Protein AF-A0AAV3Z4K0-F1 (afdb_monomer)

Organism: NCBI:txid259542

Nearest PDB structures (foldseek):
  8uyo-assembly1_1  TM=6.654E-01  e=7.042E-03  Homo sapiens
  8rb3-assembly1_A  TM=6.773E-01  e=1.637E-02  Mus musculus

pLDDT: mean 77.89, std 17.6, range [38.28, 94.94]

Structure (mmCIF, N/CA/C/O backbone):
data_AF-A0AAV3Z4K0-F1
#
_entry.id   AF-A0AAV3Z4K0-F1
#
loop_
_atom_site.group_PDB
_atom_site.id
_atom_site.type_symbol
_atom_site.label_atom_id
_atom_site.label_alt_id
_atom_site.label_comp_id
_atom_site.label_asym_id
_atom_site.label_entity_id
_atom_site.label_seq_id
_atom_site.pdbx_PDB_ins_code
_atom_site.Cartn_x
_atom_site.Cartn_y
_atom_site.Cartn_z
_atom_site.occupancy
_atom_site.B_iso_or_equiv
_atom_site.auth_seq_id
_atom_site.auth_comp_id
_atom_site.auth_asym_id
_atom_site.auth_atom_id
_atom_site.pdbx_PDB_model_num
ATOM 1 N N . MET A 1 1 ? 6.509 -0.476 4.188 1.00 60.41 1 MET A N 1
ATOM 2 C CA . MET A 1 1 ? 7.989 -0.513 4.301 1.00 60.41 1 MET A CA 1
ATOM 3 C C . MET A 1 1 ? 8.621 -1.824 3.818 1.00 60.41 1 MET A C 1
ATOM 5 O O . MET A 1 1 ? 9.648 -1.738 3.162 1.00 60.41 1 MET A O 1
ATOM 9 N N . LYS A 1 2 ? 8.036 -3.009 4.073 1.00 81.56 2 LYS A N 1
ATOM 10 C CA . LYS A 1 2 ? 8.636 -4.318 3.718 1.00 81.56 2 LYS A CA 1
ATOM 11 C C . LYS A 1 2 ? 9.001 -4.472 2.226 1.00 81.56 2 LYS A C 1
ATOM 13 O O . LYS A 1 2 ? 10.138 -4.800 1.924 1.00 81.56 2 LYS A O 1
ATOM 18 N N . PHE A 1 3 ? 8.092 -4.125 1.310 1.00 84.44 3 PHE A N 1
ATOM 19 C CA . PHE A 1 3 ? 8.331 -4.234 -0.140 1.00 84.44 3 PHE A CA 1
ATOM 20 C C . PHE A 1 3 ? 9.454 -3.315 -0.660 1.00 84.44 3 PHE A C 1
ATOM 22 O O . PHE A 1 3 ? 10.317 -3.752 -1.407 1.00 84.44 3 PHE A O 1
ATOM 29 N N . LYS A 1 4 ? 9.503 -2.049 -0.211 1.00 81.50 4 LYS A N 1
ATOM 30 C CA . LYS A 1 4 ? 10.563 -1.097 -0.611 1.00 81.50 4 LYS A CA 1
ATOM 31 C C . LYS A 1 4 ? 11.957 -1.577 -0.193 1.00 81.50 4 LYS A C 1
ATOM 33 O O . LYS A 1 4 ? 12.920 -1.346 -0.912 1.00 81.50 4 LYS A O 1
ATOM 38 N N . ARG A 1 5 ? 12.054 -2.235 0.967 1.00 85.19 5 ARG A N 1
ATOM 39 C CA . ARG A 1 5 ? 13.299 -2.846 1.441 1.00 85.19 5 ARG A CA 1
ATOM 40 C C . ARG A 1 5 ? 13.687 -4.050 0.580 1.00 85.19 5 ARG A C 1
ATOM 42 O O . ARG A 1 5 ? 14.814 -4.091 0.113 1.00 85.19 5 ARG A O 1
ATOM 49 N N . PHE A 1 6 ? 12.734 -4.938 0.299 1.00 85.00 6 PHE A N 1
ATOM 50 C CA . PHE A 1 6 ? 12.939 -6.107 -0.560 1.00 85.00 6 PHE A CA 1
ATOM 51 C C . PHE A 1 6 ? 13.476 -5.732 -1.951 1.00 85.00 6 PHE A C 1
ATOM 53 O O . PHE A 1 6 ? 14.511 -6.240 -2.362 1.00 85.00 6 PHE A O 1
ATOM 60 N N . VAL A 1 7 ? 12.848 -4.765 -2.629 1.00 85.62 7 VAL A N 1
ATOM 61 C CA . VAL A 1 7 ? 13.308 -4.286 -3.948 1.00 85.62 7 VAL A CA 1
ATOM 62 C C . VAL A 1 7 ? 14.733 -3.724 -3.891 1.00 85.62 7 VAL A C 1
ATOM 64 O O . VAL A 1 7 ? 15.519 -3.943 -4.808 1.00 85.62 7 VAL A O 1
ATOM 67 N N . LYS A 1 8 ? 15.083 -3.013 -2.810 1.00 84.75 8 LYS A N 1
ATOM 68 C CA . LYS A 1 8 ? 16.418 -2.424 -2.635 1.00 84.75 8 LYS A CA 1
ATOM 69 C C . LYS A 1 8 ? 17.495 -3.486 -2.400 1.00 84.75 8 LYS A C 1
ATOM 71 O O . LYS A 1 8 ?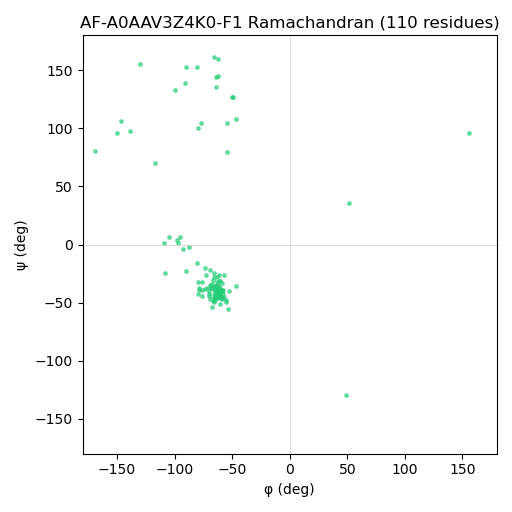 18.582 -3.359 -2.946 1.00 84.75 8 LYS A O 1
ATOM 76 N N . GLU A 1 9 ? 17.207 -4.491 -1.579 1.00 88.62 9 GLU A N 1
ATOM 77 C CA . GLU A 1 9 ? 18.154 -5.563 -1.238 1.00 88.62 9 GLU A CA 1
ATOM 78 C C . GLU A 1 9 ? 18.427 -6.491 -2.424 1.00 88.62 9 GLU A C 1
ATOM 80 O O . GLU A 1 9 ? 19.552 -6.941 -2.594 1.00 88.62 9 GLU A O 1
ATOM 85 N N . GLN A 1 10 ? 17.420 -6.731 -3.264 1.00 86.81 10 GLN A N 1
ATOM 86 C CA . GLN A 1 10 ? 17.544 -7.595 -4.440 1.00 86.81 10 GLN A CA 1
ATOM 87 C C . GLN A 1 10 ? 18.029 -6.859 -5.701 1.00 86.81 10 GLN A C 1
ATOM 89 O O . GLN A 1 10 ? 18.204 -7.482 -6.741 1.00 86.81 10 GLN A O 1
ATOM 94 N N . MET A 1 11 ? 18.234 -5.537 -5.622 1.00 84.19 11 MET A N 1
ATOM 95 C CA . MET A 1 11 ? 18.686 -4.684 -6.733 1.00 84.19 11 MET A CA 1
ATOM 96 C C . MET A 1 11 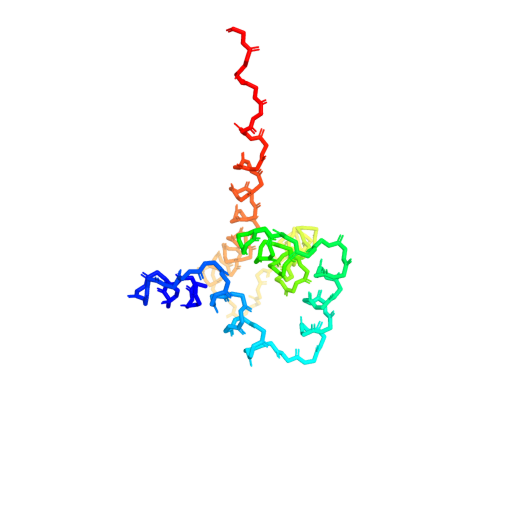? 17.862 -4.843 -8.025 1.00 84.19 11 MET A C 1
ATOM 98 O O . MET A 1 11 ? 18.400 -4.751 -9.126 1.00 84.19 11 MET A O 1
ATOM 102 N N . PHE A 1 12 ? 16.551 -5.058 -7.897 1.00 87.12 12 PHE A N 1
ATOM 103 C CA . PHE A 1 12 ? 15.686 -5.252 -9.058 1.00 87.12 12 PHE A CA 1
ATOM 104 C C . PHE A 1 12 ? 15.618 -4.013 -9.946 1.00 87.12 12 PHE A C 1
ATOM 106 O O . PHE A 1 12 ? 15.556 -2.873 -9.469 1.00 87.12 12 PHE A O 1
ATOM 113 N N . SER A 1 13 ? 15.529 -4.256 -11.251 1.00 88.31 13 SER A N 1
ATOM 114 C CA . SER A 1 13 ? 15.131 -3.233 -12.204 1.00 88.31 13 SER A CA 1
ATOM 115 C C . SER A 1 13 ? 13.705 -2.755 -11.920 1.00 88.31 13 SER A C 1
ATOM 117 O O . SER A 1 13 ? 12.880 -3.429 -11.294 1.00 88.31 13 SER A O 1
ATOM 119 N N . GLU A 1 14 ? 13.378 -1.568 -12.422 1.00 86.06 14 GLU A N 1
ATOM 120 C CA . GLU A 1 14 ? 12.046 -0.995 -12.242 1.00 86.06 14 GLU A CA 1
ATOM 121 C C . GLU A 1 14 ? 10.937 -1.865 -12.852 1.00 86.06 14 GLU A C 1
ATOM 123 O O . GLU A 1 14 ? 9.821 -1.899 -12.332 1.00 86.06 14 GLU A O 1
ATOM 128 N N . ARG A 1 15 ? 11.251 -2.588 -13.931 1.00 87.81 15 ARG A N 1
ATOM 129 C CA . ARG A 1 15 ? 10.338 -3.536 -14.567 1.00 87.81 15 ARG A CA 1
ATOM 130 C C . ARG A 1 15 ? 10.075 -4.737 -13.662 1.00 87.81 15 ARG A C 1
ATOM 132 O O . ARG A 1 15 ? 8.923 -4.983 -13.326 1.00 87.81 15 ARG A O 1
ATOM 139 N N . GLU A 1 16 ? 11.127 -5.410 -13.202 1.00 90.56 16 GLU A N 1
ATOM 140 C CA . GLU A 1 16 ? 11.007 -6.581 -12.320 1.00 90.56 16 GLU A CA 1
ATOM 141 C C . GLU A 1 16 ? 10.250 -6.235 -11.038 1.00 90.56 16 GLU A C 1
ATOM 143 O O . GLU A 1 16 ? 9.347 -6.951 -10.616 1.00 90.56 16 GLU A O 1
ATOM 148 N N . ALA A 1 17 ? 10.546 -5.081 -10.441 1.00 90.38 17 ALA A N 1
ATOM 149 C CA . ALA A 1 17 ? 9.846 -4.633 -9.249 1.00 90.38 17 ALA A CA 1
ATOM 150 C C . ALA A 1 17 ? 8.344 -4.381 -9.491 1.00 90.38 17 ALA A C 1
ATOM 152 O O . ALA A 1 17 ? 7.545 -4.597 -8.581 1.00 90.38 17 ALA A O 1
ATOM 153 N N . LYS A 1 18 ? 7.927 -3.946 -10.690 1.00 90.44 18 LYS A N 1
ATOM 154 C CA . LYS A 1 18 ? 6.501 -3.817 -11.044 1.00 90.44 18 LYS A CA 1
ATOM 155 C C . LYS A 1 18 ? 5.833 -5.175 -11.241 1.00 90.44 18 LYS A C 1
ATOM 157 O O . LYS A 1 18 ? 4.681 -5.311 -10.828 1.00 90.44 18 LYS A O 1
ATOM 162 N N . ASP A 1 19 ? 6.540 -6.139 -11.822 1.00 90.75 19 ASP A N 1
ATOM 163 C CA . ASP A 1 19 ? 6.041 -7.501 -12.028 1.00 90.75 19 ASP A CA 1
ATOM 164 C C . ASP A 1 19 ? 5.825 -8.197 -10.674 1.00 90.75 19 ASP A C 1
ATOM 166 O O . ASP A 1 19 ? 4.722 -8.651 -10.374 1.00 90.75 19 ASP A O 1
ATOM 170 N N . TYR A 1 20 ? 6.818 -8.145 -9.779 1.00 90.75 20 TYR A N 1
ATOM 171 C CA . TYR A 1 20 ? 6.675 -8.659 -8.412 1.00 90.75 20 TYR A CA 1
ATOM 172 C C . TYR A 1 20 ? 5.610 -7.920 -7.605 1.00 90.75 20 TYR A C 1
ATOM 174 O O . TYR A 1 20 ? 4.931 -8.526 -6.775 1.00 90.75 20 TYR A O 1
ATOM 182 N N . LEU A 1 21 ? 5.452 -6.610 -7.825 1.00 89.56 21 LEU A N 1
ATOM 183 C CA . LEU A 1 21 ? 4.373 -5.862 -7.194 1.00 89.56 21 LEU A CA 1
ATOM 184 C C . LEU A 1 21 ? 3.012 -6.402 -7.637 1.00 89.56 21 LEU A C 1
ATOM 186 O O . LEU A 1 21 ? 2.141 -6.539 -6.791 1.00 89.56 21 LEU A O 1
ATOM 190 N N . CYS A 1 22 ? 2.817 -6.732 -8.916 1.00 89.06 22 CYS A N 1
ATOM 191 C CA . CYS A 1 22 ? 1.532 -7.243 -9.394 1.00 89.06 22 CYS A CA 1
ATOM 192 C C . CYS A 1 22 ? 1.182 -8.599 -8.756 1.00 89.06 22 CYS A C 1
ATOM 194 O O . CYS A 1 22 ? 0.031 -8.806 -8.384 1.00 89.06 22 CYS A O 1
ATOM 196 N N . TRP A 1 23 ? 2.175 -9.466 -8.527 1.00 89.88 23 TRP A N 1
ATOM 197 C CA . TRP A 1 23 ? 1.973 -10.790 -7.921 1.00 89.88 23 TRP A CA 1
ATOM 198 C C . TRP A 1 23 ? 1.492 -10.757 -6.473 1.00 89.88 23 TRP A C 1
ATOM 200 O O . TRP A 1 23 ? 0.833 -11.691 -6.025 1.00 89.88 23 TRP A O 1
ATOM 210 N N . VAL A 1 24 ? 1.830 -9.708 -5.723 1.00 90.12 24 VAL A N 1
ATOM 211 C CA . VAL A 1 24 ? 1.453 -9.601 -4.304 1.00 90.12 24 VAL A CA 1
ATOM 212 C C . VAL A 1 24 ? 0.135 -8.856 -4.086 1.00 90.12 24 VAL A C 1
ATOM 214 O O . VAL A 1 24 ? -0.312 -8.727 -2.946 1.00 90.12 24 VAL A O 1
ATOM 217 N N . LEU A 1 25 ? -0.474 -8.322 -5.148 1.00 91.56 25 LEU A N 1
ATOM 218 C CA . LEU A 1 25 ? -1.739 -7.601 -5.069 1.00 91.56 25 LEU A CA 1
ATOM 219 C C . LEU A 1 25 ? -2.908 -8.555 -5.280 1.00 91.56 25 LEU A C 1
ATOM 221 O O . LEU A 1 25 ? -2.888 -9.401 -6.166 1.00 91.56 25 LEU A O 1
ATOM 225 N N . VAL A 1 26 ? -3.953 -8.365 -4.482 1.00 90.69 26 VAL A N 1
ATOM 226 C CA . VAL A 1 26 ? -5.177 -9.167 -4.533 1.00 90.69 26 VAL A CA 1
ATOM 227 C C . VAL A 1 26 ? -6.406 -8.266 -4.589 1.00 90.69 26 VAL A C 1
ATOM 229 O O . VAL A 1 26 ? -6.366 -7.104 -4.159 1.00 90.69 26 VAL A O 1
ATOM 232 N N . ASP A 1 27 ? -7.494 -8.808 -5.134 1.00 93.44 27 ASP A N 1
ATOM 233 C CA . ASP A 1 27 ? -8.811 -8.175 -5.222 1.00 93.44 27 ASP A CA 1
ATOM 234 C C . ASP A 1 27 ? -8.747 -6.735 -5.770 1.00 93.44 27 ASP A C 1
ATOM 236 O O . ASP A 1 27 ? -8.083 -6.438 -6.765 1.00 93.44 27 ASP A O 1
ATOM 240 N N . ARG A 1 28 ? -9.381 -5.794 -5.059 1.00 91.31 28 ARG A N 1
ATOM 241 C CA . ARG A 1 28 ? -9.477 -4.378 -5.432 1.00 91.31 28 ARG A CA 1
ATOM 242 C C . ARG A 1 28 ? -8.118 -3.709 -5.632 1.00 91.31 28 ARG A C 1
ATOM 244 O O . ARG A 1 28 ? -8.041 -2.705 -6.340 1.00 91.31 28 ARG A O 1
ATOM 251 N N . ALA A 1 29 ? -7.065 -4.201 -4.976 1.00 91.38 29 ALA A N 1
ATOM 252 C CA . ALA A 1 29 ? -5.727 -3.648 -5.135 1.00 91.38 29 ALA A CA 1
ATOM 253 C C . ALA A 1 29 ? -5.117 -4.036 -6.487 1.00 91.38 29 ALA A C 1
ATOM 255 O O . ALA A 1 29 ? -4.501 -3.184 -7.128 1.00 91.38 29 ALA A O 1
ATOM 256 N N . ALA A 1 30 ? -5.348 -5.269 -6.946 1.00 93.69 30 ALA A N 1
ATOM 257 C CA . ALA A 1 30 ? -4.966 -5.701 -8.287 1.00 93.69 30 ALA A CA 1
ATOM 258 C C . ALA A 1 30 ? -5.754 -4.924 -9.356 1.00 93.69 30 ALA A C 1
ATOM 260 O O . ALA A 1 30 ? -5.145 -4.352 -10.261 1.00 93.69 30 ALA A O 1
ATOM 261 N N . ASP A 1 31 ? -7.073 -4.776 -9.182 1.00 94.56 31 ASP A N 1
ATOM 262 C CA . ASP A 1 31 ? -7.918 -4.006 -10.109 1.00 94.56 31 ASP A CA 1
ATOM 263 C C . ASP A 1 31 ? -7.435 -2.556 -10.261 1.00 94.56 31 ASP A C 1
ATOM 265 O O . ASP A 1 31 ? -7.325 -2.022 -11.369 1.00 94.56 31 ASP A O 1
ATOM 269 N N . TYR A 1 32 ? -7.114 -1.904 -9.139 1.00 9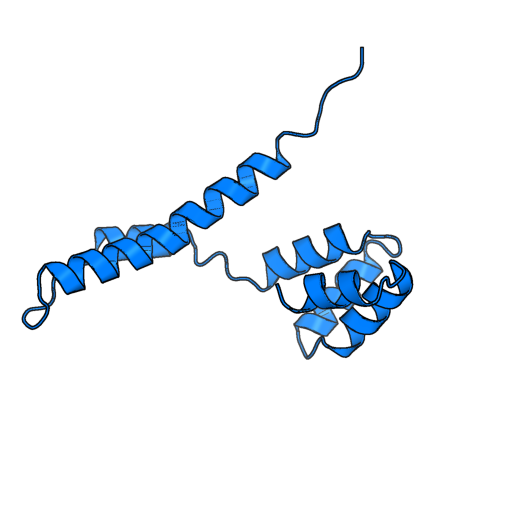4.44 32 TYR A N 1
ATOM 270 C CA . TYR A 1 32 ? -6.633 -0.524 -9.148 1.00 94.44 32 TYR A CA 1
ATOM 271 C C . TYR A 1 32 ? -5.238 -0.397 -9.769 1.00 94.44 32 TYR A C 1
ATOM 273 O O . TYR A 1 32 ? -4.973 0.564 -10.487 1.00 94.44 32 TYR A O 1
ATOM 281 N N . TYR A 1 33 ? -4.357 -1.372 -9.548 1.00 93.38 33 TYR A N 1
ATOM 282 C CA . TYR A 1 33 ? -3.059 -1.422 -10.217 1.00 93.38 33 TYR A CA 1
ATOM 283 C C . TYR A 1 33 ? -3.213 -1.521 -11.741 1.00 93.38 33 TYR A C 1
ATOM 285 O O . TYR A 1 33 ? -2.581 -0.757 -12.475 1.00 93.38 33 TYR A O 1
ATOM 293 N N . THR A 1 34 ? -4.110 -2.384 -12.229 1.00 93.94 34 THR A N 1
ATOM 294 C CA . THR A 1 34 ? -4.424 -2.482 -13.662 1.00 93.94 34 THR A CA 1
ATOM 295 C C . THR A 1 34 ? -5.006 -1.179 -14.206 1.00 93.94 34 THR A C 1
ATOM 297 O O . THR A 1 34 ? -4.638 -0.767 -15.305 1.00 93.94 34 THR A O 1
ATOM 300 N N . LEU A 1 35 ? -5.873 -0.498 -13.450 1.00 94.94 35 LEU A N 1
ATOM 301 C CA . LEU A 1 35 ? -6.401 0.812 -13.838 1.00 94.94 35 LEU A CA 1
ATOM 302 C C . LEU A 1 35 ? -5.279 1.842 -14.027 1.00 94.94 35 LEU A C 1
ATOM 304 O O . LEU A 1 35 ? -5.243 2.513 -15.054 1.00 94.94 35 LEU A O 1
ATOM 308 N N . ILE A 1 36 ? -4.333 1.925 -13.086 1.00 94.00 36 ILE A N 1
ATOM 309 C CA . ILE A 1 36 ? -3.199 2.852 -13.196 1.00 94.00 36 ILE A CA 1
ATOM 310 C C . ILE A 1 36 ? -2.362 2.549 -14.448 1.00 94.00 36 ILE A C 1
ATOM 312 O O . ILE A 1 36 ? -1.980 3.475 -15.158 1.00 94.00 36 ILE A O 1
ATOM 316 N N . LEU A 1 37 ? -2.100 1.272 -14.747 1.00 92.19 37 LEU A N 1
ATOM 317 C CA . LEU A 1 37 ? -1.352 0.887 -15.951 1.00 92.19 37 LEU A CA 1
ATOM 318 C C . LEU A 1 37 ? -2.101 1.184 -17.256 1.00 92.19 37 LEU A C 1
ATOM 320 O O . LEU A 1 37 ? -1.465 1.443 -18.276 1.00 92.19 37 LEU A O 1
ATOM 324 N N . ARG A 1 38 ? -3.439 1.134 -17.247 1.00 94.00 38 ARG A N 1
ATOM 325 C CA . ARG A 1 38 ? -4.258 1.526 -18.404 1.00 94.00 38 ARG A CA 1
ATOM 326 C C . ARG A 1 38 ? -4.182 3.030 -18.665 1.00 94.00 38 ARG A C 1
ATOM 328 O O . ARG A 1 38 ? -4.167 3.423 -19.826 1.00 94.00 38 ARG A O 1
ATOM 335 N N . GLU A 1 39 ? -4.125 3.844 -17.611 1.00 93.94 39 GLU A N 1
ATOM 336 C CA . GLU A 1 39 ? -3.945 5.298 -17.722 1.00 93.94 39 GLU A CA 1
ATOM 337 C C . GLU A 1 39 ? -2.534 5.671 -18.195 1.00 93.94 39 GLU A C 1
ATOM 339 O O . GLU A 1 39 ? -2.380 6.536 -19.054 1.00 93.94 39 GLU A O 1
ATOM 344 N N . ASP A 1 40 ? -1.506 5.025 -17.639 1.00 93.12 40 ASP A N 1
ATOM 345 C CA . ASP A 1 40 ? -0.106 5.269 -17.981 1.00 93.12 40 ASP A CA 1
ATOM 346 C C . ASP A 1 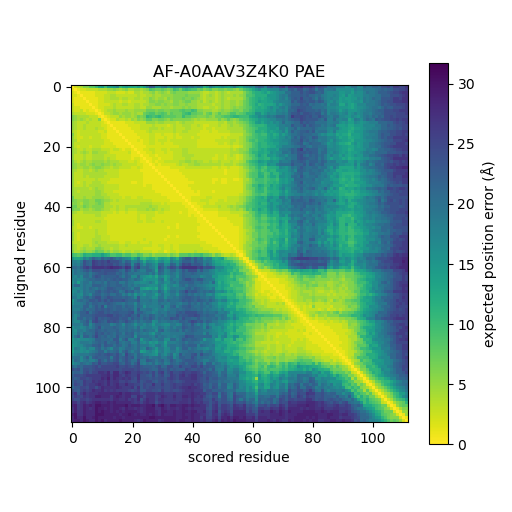40 ? 0.718 3.977 -17.883 1.00 93.12 40 ASP A C 1
ATOM 348 O O . ASP A 1 40 ? 1.080 3.507 -16.799 1.00 93.12 40 ASP A O 1
ATOM 352 N N . ARG A 1 41 ? 1.071 3.424 -19.049 1.00 89.06 41 ARG A N 1
ATOM 353 C CA . ARG A 1 41 ? 1.871 2.194 -19.162 1.00 89.06 41 ARG A CA 1
ATOM 354 C C . ARG A 1 41 ? 3.321 2.367 -18.711 1.00 89.06 41 ARG A C 1
ATOM 356 O O . ARG A 1 41 ? 3.968 1.380 -18.359 1.00 89.06 41 ARG A O 1
ATOM 363 N N . HIS A 1 42 ? 3.839 3.593 -18.706 1.00 91.25 42 HIS A N 1
ATOM 364 C CA . HIS A 1 42 ? 5.235 3.886 -18.381 1.00 91.25 42 HIS A CA 1
ATOM 365 C C . HIS A 1 42 ? 5.410 4.497 -16.989 1.00 91.25 42 HIS A C 1
ATOM 367 O O . HIS A 1 42 ? 6.536 4.818 -16.609 1.00 91.25 42 HIS A O 1
ATOM 373 N N . ILE A 1 43 ? 4.339 4.575 -16.193 1.00 92.44 43 ILE A N 1
ATOM 374 C CA . ILE A 1 43 ? 4.357 5.158 -14.851 1.00 92.44 43 ILE A CA 1
ATOM 375 C C . ILE A 1 43 ? 5.515 4.611 -14.002 1.00 92.44 43 ILE A C 1
ATOM 377 O O . ILE A 1 43 ? 5.638 3.393 -13.841 1.00 92.44 43 ILE A O 1
ATOM 381 N N . PRO A 1 44 ? 6.360 5.461 -13.399 1.00 93.00 44 PRO A N 1
ATOM 382 C CA . PRO A 1 44 ? 7.434 4.981 -12.545 1.00 93.00 44 PRO A CA 1
ATOM 383 C C . PRO A 1 44 ? 6.913 4.226 -11.314 1.00 93.00 44 PRO A C 1
ATOM 385 O O . PRO A 1 44 ? 5.908 4.616 -10.711 1.00 93.00 44 PRO A O 1
ATOM 388 N N . LEU A 1 45 ? 7.623 3.189 -10.861 1.00 89.38 45 LEU A N 1
ATOM 389 C CA . LEU A 1 45 ? 7.263 2.366 -9.698 1.00 89.38 45 LEU A CA 1
ATOM 390 C C . LEU A 1 45 ? 7.015 3.228 -8.455 1.00 89.38 45 LEU A C 1
ATOM 392 O O . LEU A 1 45 ? 6.071 2.997 -7.700 1.00 89.38 45 LEU A O 1
ATOM 396 N N . ARG A 1 46 ? 7.831 4.267 -8.250 1.00 89.75 46 ARG A N 1
ATOM 397 C CA . ARG A 1 46 ? 7.659 5.208 -7.134 1.00 89.75 46 ARG A CA 1
ATOM 398 C C . ARG A 1 46 ? 6.298 5.908 -7.183 1.00 89.75 46 ARG A C 1
ATOM 400 O O . ARG A 1 46 ? 5.672 6.096 -6.139 1.00 89.75 46 ARG A O 1
ATOM 407 N N . GLN A 1 47 ? 5.852 6.308 -8.370 1.00 91.62 47 GLN A N 1
ATOM 408 C CA . GLN A 1 47 ? 4.585 7.008 -8.558 1.00 91.62 47 GLN A CA 1
ATOM 409 C C . GLN A 1 47 ? 3.397 6.045 -8.471 1.00 91.62 47 GLN A C 1
ATOM 411 O O . GLN A 1 47 ? 2.412 6.377 -7.812 1.00 91.62 47 GLN A O 1
ATOM 416 N N . MET A 1 48 ? 3.536 4.835 -9.020 1.00 92.12 48 MET A N 1
ATOM 417 C CA . MET A 1 48 ? 2.595 3.725 -8.839 1.00 92.12 48 MET A CA 1
ATOM 418 C C . MET A 1 48 ? 2.355 3.450 -7.348 1.00 92.12 48 MET A C 1
ATOM 420 O O . MET A 1 48 ? 1.233 3.565 -6.858 1.00 92.12 48 MET A O 1
ATOM 424 N N . MET A 1 49 ? 3.425 3.200 -6.588 1.00 90.19 49 MET A N 1
ATOM 425 C CA . MET A 1 49 ? 3.356 2.944 -5.145 1.00 90.19 49 MET A CA 1
ATOM 426 C C . MET A 1 49 ? 2.701 4.096 -4.382 1.00 90.19 49 MET A C 1
ATOM 428 O O . MET A 1 49 ? 1.913 3.859 -3.473 1.00 90.19 49 MET A O 1
ATOM 432 N N . LYS A 1 50 ? 2.977 5.348 -4.765 1.00 88.94 50 LYS A N 1
ATOM 433 C CA . LYS A 1 50 ? 2.350 6.522 -4.146 1.00 88.94 50 LYS A CA 1
ATOM 434 C C . LYS A 1 50 ? 0.837 6.560 -4.382 1.00 88.94 50 LYS A C 1
ATOM 436 O O . LYS A 1 50 ? 0.102 6.876 -3.451 1.00 88.94 50 LYS A O 1
ATOM 441 N N . ARG A 1 51 ? 0.362 6.244 -5.592 1.00 90.69 51 ARG A N 1
ATOM 442 C CA . ARG A 1 51 ? -1.081 6.173 -5.892 1.00 90.69 51 ARG A CA 1
ATOM 443 C C . ARG A 1 51 ? -1.753 5.040 -5.113 1.00 90.69 51 ARG A C 1
ATOM 445 O O . ARG A 1 51 ? -2.800 5.255 -4.508 1.00 90.69 51 ARG A O 1
ATOM 452 N N . MET A 1 52 ? -1.111 3.873 -5.048 1.00 89.94 52 MET A N 1
ATOM 453 C CA . MET A 1 52 ? -1.573 2.732 -4.246 1.00 89.94 52 MET A CA 1
ATOM 454 C C . MET A 1 52 ? -1.663 3.092 -2.755 1.00 89.94 52 MET A C 1
ATOM 456 O O . MET A 1 52 ? -2.686 2.847 -2.116 1.00 89.94 52 MET A O 1
ATOM 460 N N . GLU A 1 53 ? -0.633 3.748 -2.209 1.00 87.06 53 GLU A N 1
ATOM 461 C CA . GLU A 1 53 ? -0.629 4.263 -0.835 1.00 87.06 53 GLU A CA 1
ATOM 462 C C . GLU A 1 53 ? -1.779 5.259 -0.621 1.00 87.06 53 GLU A C 1
ATOM 464 O O . GLU A 1 53 ? -2.520 5.126 0.342 1.00 87.06 53 GLU A O 1
ATOM 469 N N . GLN A 1 54 ? -2.001 6.210 -1.531 1.00 85.06 54 GLN A N 1
ATOM 470 C CA . GLN A 1 54 ? -3.092 7.187 -1.409 1.00 85.06 54 GLN A CA 1
ATOM 471 C C . GLN A 1 54 ? -4.492 6.561 -1.452 1.00 85.06 54 GLN A C 1
ATOM 473 O O . GLN A 1 54 ? -5.396 7.063 -0.784 1.00 85.06 54 GLN A O 1
ATOM 478 N N . ARG A 1 55 ? -4.680 5.503 -2.248 1.00 86.44 55 ARG A N 1
ATOM 479 C CA . ARG A 1 55 ? -5.977 4.841 -2.429 1.00 86.44 55 ARG A CA 1
ATOM 480 C C . ARG A 1 55 ? -6.319 3.893 -1.282 1.00 86.44 55 ARG A C 1
ATOM 482 O O . ARG A 1 55 ? -7.466 3.885 -0.846 1.00 86.44 55 ARG A O 1
ATOM 489 N N . PHE A 1 56 ? -5.350 3.102 -0.819 1.00 84.56 56 PHE A N 1
ATOM 490 C CA . PHE A 1 56 ? -5.584 2.010 0.138 1.00 84.56 56 PHE A CA 1
ATOM 491 C C . PHE A 1 56 ? -5.062 2.281 1.538 1.00 84.56 56 PHE A C 1
ATOM 493 O O . PHE A 1 56 ? -5.576 1.714 2.500 1.00 84.56 56 PHE A O 1
ATOM 500 N N . THR A 1 57 ? -4.068 3.156 1.686 1.00 76.00 57 THR A N 1
ATOM 501 C CA . THR A 1 57 ? -3.745 3.665 3.015 1.00 76.00 57 THR A CA 1
ATOM 502 C C . THR A 1 57 ? -4.777 4.729 3.288 1.00 76.00 57 THR A C 1
ATOM 504 O O . THR A 1 57 ? -4.704 5.844 2.768 1.00 76.00 57 THR A O 1
ATOM 507 N N . SER A 1 58 ? -5.785 4.352 4.065 1.00 57.19 58 SER A N 1
ATOM 508 C CA . SER A 1 58 ? -6.770 5.271 4.588 1.00 57.19 58 SER A CA 1
ATOM 509 C C . SER A 1 58 ? -6.019 6.480 5.146 1.00 57.19 58 SER A C 1
ATOM 511 O O . SER A 1 58 ? -5.389 6.427 6.203 1.00 57.19 58 SER A O 1
ATOM 513 N N . ARG A 1 59 ? -6.122 7.614 4.439 1.00 54.59 59 ARG A N 1
ATOM 514 C CA . ARG A 1 59 ? -6.255 8.919 5.083 1.00 54.59 59 ARG A CA 1
ATOM 515 C C . ARG A 1 59 ? -7.451 8.754 6.010 1.00 54.59 59 ARG A C 1
ATOM 517 O O . ARG A 1 59 ? -8.567 9.088 5.636 1.00 54.59 59 ARG A O 1
ATOM 524 N N . HIS A 1 60 ? -7.248 8.135 7.168 1.00 50.38 60 HIS A N 1
ATOM 525 C CA . HIS A 1 60 ? -8.198 8.159 8.259 1.00 50.38 60 HIS A CA 1
ATOM 526 C C . HIS A 1 60 ? -8.423 9.647 8.471 1.00 50.38 60 HIS A C 1
ATOM 528 O O . HIS A 1 60 ? -7.470 10.364 8.792 1.00 50.38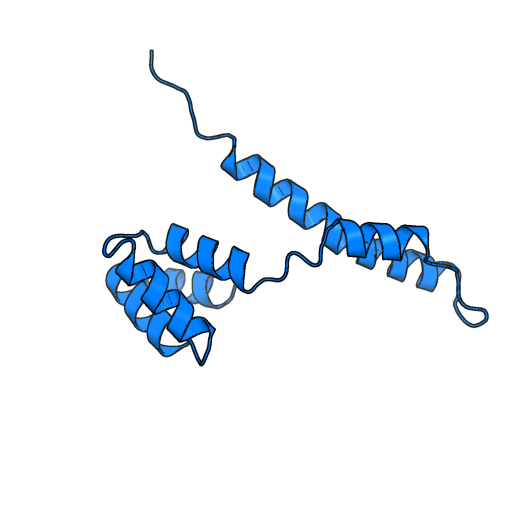 60 HIS A O 1
ATOM 534 N N . LEU A 1 61 ? -9.584 10.117 8.002 1.00 57.59 61 LEU A N 1
ATOM 535 C CA . LEU A 1 61 ? -9.784 11.499 7.603 1.00 57.59 61 LEU A CA 1
ATOM 536 C C . LEU A 1 61 ? -9.274 12.369 8.736 1.00 57.59 61 LEU A C 1
ATOM 538 O O . LEU A 1 61 ? -9.655 12.161 9.886 1.00 57.59 61 LEU A O 1
ATOM 542 N N . ARG A 1 62 ? -8.389 13.315 8.425 1.00 58.47 62 ARG A N 1
ATOM 543 C CA . ARG A 1 62 ? -7.886 14.277 9.413 1.00 58.47 62 ARG A CA 1
ATOM 544 C C . ARG A 1 62 ? -9.030 14.865 10.240 1.00 58.47 62 ARG A C 1
ATOM 546 O O . ARG A 1 62 ? -8.872 15.038 11.438 1.00 58.47 62 ARG A O 1
ATOM 553 N N . GLU A 1 63 ? -10.178 15.066 9.601 1.00 61.38 63 GLU A N 1
ATOM 554 C CA . GLU A 1 63 ? -11.448 15.444 10.216 1.00 61.38 63 GLU A CA 1
ATOM 555 C C . GLU A 1 63 ? -11.949 14.410 11.228 1.00 61.38 63 GLU A C 1
ATOM 557 O O . GLU A 1 63 ? -12.173 14.767 12.372 1.00 61.38 63 GLU A O 1
ATOM 562 N N . THR A 1 64 ? -12.034 13.119 10.892 1.00 69.94 64 THR A N 1
ATOM 563 C CA . THR A 1 64 ? -12.422 12.075 11.862 1.00 69.94 64 THR A CA 1
ATOM 564 C C . THR A 1 64 ? -11.453 11.952 13.040 1.00 69.94 64 THR A C 1
ATOM 566 O O . THR A 1 64 ? -11.900 11.745 14.164 1.00 69.94 64 THR A O 1
ATOM 569 N N . ALA A 1 65 ? -10.143 12.110 12.825 1.00 68.75 65 ALA A N 1
ATOM 570 C CA . ALA A 1 65 ? -9.159 12.095 13.910 1.00 68.75 65 ALA A CA 1
ATOM 571 C C . ALA A 1 65 ? -9.268 13.347 14.802 1.00 68.75 65 ALA A C 1
ATOM 573 O O . ALA A 1 65 ? -9.192 13.231 16.022 1.00 68.75 65 ALA A O 1
ATOM 574 N N . LEU A 1 66 ? -9.504 14.521 14.205 1.00 72.88 66 LEU A N 1
ATOM 575 C CA . LEU A 1 66 ? -9.736 15.776 14.924 1.00 72.88 66 LEU A CA 1
ATOM 576 C C . LEU A 1 66 ? -11.045 15.734 15.721 1.00 72.88 66 LEU A C 1
ATOM 578 O O . LEU A 1 66 ? -11.044 16.081 16.894 1.00 72.88 66 LEU A O 1
ATOM 582 N N . ILE A 1 67 ? -12.128 15.239 15.119 1.00 76.19 67 ILE A N 1
ATOM 583 C CA . ILE A 1 67 ? -13.425 15.047 15.777 1.00 76.19 67 ILE A CA 1
ATOM 584 C C . ILE A 1 67 ? -13.280 14.056 16.936 1.00 76.19 67 ILE A C 1
ATOM 586 O O . ILE A 1 67 ? -13.765 14.326 18.031 1.00 76.19 67 ILE A O 1
ATOM 590 N N . ARG A 1 68 ? -12.574 12.932 16.742 1.00 78.00 68 ARG A N 1
ATOM 591 C CA . ARG A 1 68 ? -12.295 11.964 17.818 1.00 78.00 68 ARG A CA 1
ATOM 592 C C . ARG A 1 68 ? -11.480 12.580 18.951 1.00 78.00 68 ARG A C 1
ATOM 594 O O . ARG A 1 68 ? -11.776 12.292 20.100 1.00 78.00 68 ARG A O 1
ATOM 601 N N . PHE A 1 69 ? -10.497 13.424 18.641 1.00 80.19 69 PHE A N 1
ATOM 602 C CA . PHE A 1 69 ? -9.711 14.140 19.646 1.00 80.19 69 PHE A CA 1
ATOM 603 C C . PHE A 1 69 ? -10.562 15.158 20.419 1.00 80.19 69 PHE A C 1
ATOM 605 O O . PHE A 1 69 ? -10.570 15.136 21.643 1.00 80.19 69 PHE A O 1
ATOM 612 N N . GLN A 1 70 ? -11.331 15.995 19.719 1.00 81.44 70 GLN A N 1
ATOM 613 C CA . GLN A 1 70 ? -12.203 17.004 20.332 1.00 81.44 70 GLN A CA 1
ATOM 614 C C . GLN A 1 70 ? -13.287 16.391 21.228 1.00 81.44 70 GLN A C 1
ATOM 616 O O . GLN A 1 70 ? -13.678 16.998 22.218 1.00 81.44 70 GLN A O 1
ATOM 621 N N . ASN A 1 71 ? -13.759 15.186 20.899 1.00 84.12 71 ASN A N 1
ATOM 622 C CA . ASN A 1 71 ? -14.787 14.480 21.665 1.00 84.12 71 ASN A CA 1
ATOM 623 C C . ASN A 1 71 ? -14.220 13.450 22.659 1.00 84.12 71 ASN A C 1
ATOM 625 O O . ASN A 1 71 ? -14.991 12.755 23.325 1.00 84.12 71 ASN A O 1
ATOM 629 N N . ALA A 1 72 ? -12.897 13.304 22.769 1.00 83.81 72 ALA A N 1
ATOM 630 C CA . ALA A 1 72 ? -12.296 12.312 23.651 1.00 83.81 72 ALA A CA 1
ATOM 631 C C . ALA A 1 72 ? -12.354 12.772 25.113 1.00 83.81 72 ALA A C 1
ATOM 633 O O . ALA A 1 72 ? -11.558 13.595 25.553 1.00 83.81 72 ALA A O 1
ATOM 634 N N . LYS A 1 73 ? -13.263 12.173 25.884 1.00 86.88 73 LYS A N 1
ATOM 635 C CA . LYS A 1 73 ? -13.302 12.294 27.346 1.00 86.88 73 LYS A CA 1
ATOM 636 C C . LYS A 1 73 ? -12.469 11.189 28.002 1.00 86.88 73 LYS A C 1
ATOM 638 O O . LYS A 1 73 ? -12.292 10.111 27.413 1.00 86.88 73 LYS A O 1
ATOM 643 N N . GLN A 1 74 ? -11.956 11.472 29.196 1.00 88.62 74 GLN A N 1
ATOM 644 C CA . GLN A 1 74 ? -11.393 10.452 30.076 1.00 88.62 74 GLN A CA 1
ATOM 645 C C . GLN A 1 74 ? -12.517 9.494 30.482 1.00 88.62 74 GLN A C 1
ATOM 647 O O . GLN A 1 74 ? -13.638 9.929 30.766 1.00 88.62 74 GLN A O 1
ATOM 652 N N . ARG A 1 75 ? -12.251 8.188 30.440 1.00 90.50 75 ARG A N 1
ATOM 653 C CA . ARG A 1 75 ? -13.207 7.186 30.931 1.00 90.50 75 ARG 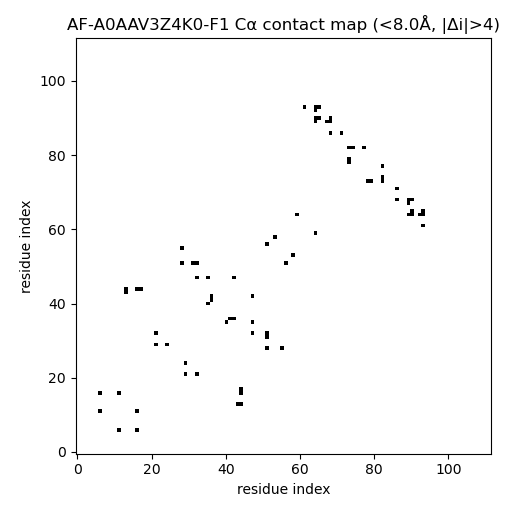A CA 1
ATOM 654 C C . ARG A 1 75 ? -13.110 7.095 32.456 1.00 90.50 75 ARG A C 1
ATOM 656 O O . ARG A 1 75 ? -12.054 7.347 33.013 1.00 90.50 75 ARG A O 1
ATOM 663 N N . ILE A 1 76 ? -14.199 6.705 33.118 1.00 84.50 76 ILE A N 1
ATOM 664 C CA . ILE A 1 76 ? -14.282 6.657 34.593 1.00 84.50 76 ILE A CA 1
ATOM 665 C C . ILE A 1 76 ? -13.209 5.734 35.202 1.00 84.50 76 ILE A C 1
ATOM 667 O O . ILE A 1 76 ? -12.692 6.019 36.274 1.00 84.50 76 ILE A O 1
ATOM 671 N N . GLU A 1 77 ? -12.850 4.663 34.496 1.00 91.06 77 GLU A N 1
ATOM 672 C CA . GLU A 1 77 ? -11.877 3.650 34.935 1.00 91.06 77 GLU A CA 1
ATOM 673 C C . GLU A 1 77 ? -10.462 3.873 34.366 1.00 91.06 77 GLU A C 1
ATOM 675 O O . GLU A 1 77 ? -9.578 3.045 34.556 1.00 91.06 77 GLU A O 1
ATOM 680 N N . GLU A 1 78 ? -10.238 4.957 33.619 1.00 90.31 78 GLU A N 1
ATOM 681 C CA . GLU A 1 78 ? -8.973 5.224 32.927 1.00 90.31 78 GLU A CA 1
ATOM 682 C C . GLU A 1 78 ? -8.118 6.205 33.731 1.00 90.31 78 GLU A C 1
ATOM 684 O O . GLU A 1 78 ? -8.604 7.256 34.162 1.00 90.31 78 GLU A O 1
ATOM 689 N N . SER A 1 79 ? -6.833 5.889 33.905 1.00 91.19 79 SER A N 1
ATOM 690 C CA . SER A 1 79 ? -5.878 6.816 34.514 1.00 91.19 79 SER A CA 1
ATOM 691 C C . SER A 1 79 ? -5.659 8.051 33.629 1.00 91.19 79 SER A C 1
ATOM 693 O O . SER A 1 79 ? -5.963 8.059 32.431 1.00 91.19 79 SER A O 1
ATOM 695 N N . ILE A 1 80 ? -5.134 9.129 34.210 1.00 87.31 80 ILE A N 1
ATOM 696 C CA . ILE A 1 80 ? -4.839 10.350 33.446 1.00 87.31 80 ILE A CA 1
ATOM 697 C C . ILE A 1 80 ? -3.730 10.066 32.422 1.00 87.31 80 ILE A C 1
ATOM 699 O O . ILE A 1 80 ? -3.769 10.572 31.299 1.00 87.31 80 ILE A O 1
ATOM 703 N N . GLU A 1 81 ? -2.772 9.223 32.793 1.00 90.69 81 GLU A N 1
ATOM 704 C CA . GLU A 1 81 ? -1.641 8.798 31.979 1.00 90.69 81 GLU A CA 1
ATOM 705 C C . GLU A 1 81 ? -2.100 7.993 30.757 1.00 90.69 81 GLU A C 1
ATOM 707 O O . GLU A 1 81 ? -1.725 8.322 29.628 1.00 90.69 81 GLU A O 1
ATOM 712 N N . ASP A 1 82 ? -2.983 7.011 30.957 1.00 88.12 82 ASP A N 1
ATOM 713 C CA . ASP A 1 82 ? -3.538 6.192 29.871 1.00 88.12 82 ASP A CA 1
ATOM 714 C C . ASP A 1 82 ? -4.391 7.039 28.918 1.00 88.12 82 ASP A C 1
ATOM 716 O O . ASP A 1 82 ? -4.325 6.901 27.688 1.00 88.12 82 ASP A O 1
ATOM 720 N N . TRP A 1 83 ? -5.151 7.987 29.475 1.00 88.88 83 TRP A N 1
ATOM 721 C CA . TRP A 1 83 ? -5.923 8.934 28.680 1.00 88.88 83 TRP A CA 1
ATOM 722 C C . TRP A 1 83 ? -5.016 9.825 27.822 1.00 88.88 83 TRP A C 1
ATOM 724 O O . TRP A 1 83 ? -5.257 9.992 26.618 1.00 88.88 83 TRP A O 1
ATOM 734 N N . ALA A 1 84 ? -3.940 10.360 28.405 1.00 86.50 84 ALA A N 1
ATOM 735 C CA . ALA A 1 84 ? -2.961 11.184 27.706 1.00 86.50 84 ALA A CA 1
ATOM 736 C C . ALA A 1 84 ? -2.229 10.402 26.604 1.00 86.50 84 ALA A C 1
ATOM 738 O O . ALA A 1 84 ? -2.018 10.928 25.502 1.00 86.50 84 ALA A O 1
ATOM 739 N N . GLU A 1 85 ? -1.890 9.135 26.845 1.00 87.31 85 GLU A N 1
ATOM 740 C CA . GLU A 1 85 ? -1.286 8.265 25.838 1.00 87.31 85 GLU A CA 1
ATOM 741 C C . GLU A 1 85 ? -2.252 8.006 24.671 1.00 87.31 85 GLU A C 1
ATOM 743 O O . GLU A 1 85 ? -1.883 8.159 23.498 1.00 87.31 85 GLU A O 1
ATOM 748 N N . ARG A 1 86 ? -3.522 7.706 24.964 1.00 86.44 86 ARG A N 1
ATOM 749 C CA . ARG A 1 86 ? -4.564 7.494 23.950 1.00 86.44 86 ARG A CA 1
ATOM 750 C C . ARG A 1 86 ? -4.800 8.734 23.087 1.00 86.44 86 ARG A C 1
ATOM 752 O O . ARG A 1 86 ? -4.905 8.629 21.856 1.00 86.44 86 ARG A O 1
ATOM 759 N N . LEU A 1 87 ? -4.850 9.917 23.699 1.00 83.56 87 LEU A N 1
ATOM 760 C CA . LEU A 1 87 ? -4.936 11.193 22.982 1.00 83.56 87 LEU A CA 1
ATOM 761 C C . LEU A 1 87 ? -3.704 11.424 22.100 1.00 83.56 87 LEU A C 1
ATOM 763 O O . LEU A 1 87 ? -3.829 11.751 20.916 1.00 83.56 87 LEU A O 1
ATOM 767 N N . THR A 1 88 ? -2.513 11.185 22.647 1.00 84.06 88 THR A N 1
ATOM 768 C CA . THR A 1 88 ? -1.243 11.343 21.933 1.00 84.06 88 THR A CA 1
ATOM 769 C C . THR A 1 88 ? -1.167 10.419 20.719 1.00 84.06 88 THR A C 1
ATOM 771 O O . THR A 1 88 ? -0.776 10.855 19.635 1.00 84.06 88 THR A O 1
ATOM 774 N N . ASN A 1 89 ? -1.593 9.164 20.848 1.00 79.62 89 ASN A N 1
ATOM 775 C CA . ASN A 1 89 ? -1.631 8.212 19.738 1.00 79.62 89 ASN A CA 1
ATOM 776 C C . ASN A 1 89 ? -2.642 8.640 18.662 1.00 79.62 89 ASN A C 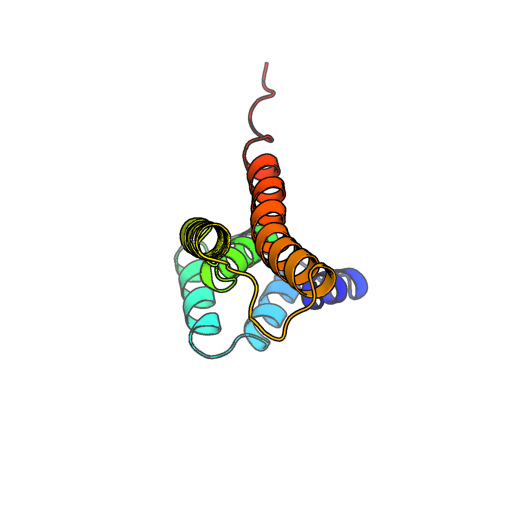1
ATOM 778 O O . ASN A 1 89 ? -2.319 8.618 17.472 1.00 79.62 89 ASN A O 1
ATOM 782 N N . THR A 1 90 ? -3.802 9.169 19.065 1.00 74.81 90 THR A N 1
ATOM 783 C CA . THR A 1 90 ? -4.797 9.754 18.146 1.00 74.81 90 THR A CA 1
ATOM 784 C C . THR A 1 90 ? -4.210 10.922 17.330 1.00 74.81 90 THR A C 1
ATOM 786 O O . THR A 1 90 ? -4.431 11.009 16.119 1.00 74.81 90 THR A O 1
ATOM 789 N N . ILE A 1 91 ? -3.385 11.780 17.948 1.00 73.31 91 ILE A N 1
ATOM 790 C CA . ILE A 1 91 ? -2.724 12.926 17.289 1.00 73.31 91 ILE A CA 1
ATOM 791 C C . ILE A 1 91 ? -1.476 12.523 16.479 1.00 73.31 91 ILE A C 1
ATOM 793 O O . ILE A 1 91 ? -1.171 13.130 15.445 1.00 73.31 91 ILE A O 1
ATOM 797 N N . LYS A 1 92 ? -0.729 11.493 16.888 1.00 71.19 92 LYS A N 1
ATOM 798 C CA . LYS A 1 92 ? 0.429 10.982 16.126 1.00 71.19 92 LYS A CA 1
ATOM 799 C C . LYS A 1 92 ? 0.012 10.535 14.720 1.00 71.19 92 LYS A C 1
ATOM 801 O O . LYS A 1 92 ? 0.680 10.880 13.743 1.00 71.19 92 LYS A O 1
ATOM 806 N N . HIS A 1 93 ? -1.144 9.881 14.590 1.00 61.03 93 HIS A N 1
ATOM 807 C CA . HIS A 1 93 ? -1.726 9.541 13.285 1.00 61.03 93 HIS A CA 1
ATOM 808 C C . HIS A 1 93 ? -2.094 10.781 12.438 1.00 61.03 93 HIS A C 1
ATOM 810 O O . HIS A 1 93 ? -2.013 10.743 11.207 1.00 61.03 93 HIS A O 1
ATOM 816 N N . TYR A 1 94 ? -2.410 11.915 13.073 1.00 60.09 94 TYR A N 1
ATOM 817 C CA . TYR A 1 94 ? -2.678 13.195 12.407 1.00 60.09 94 TYR A CA 1
ATOM 818 C C . TYR A 1 94 ? -1.398 13.907 11.917 1.00 60.09 94 TYR A C 1
ATOM 820 O O . TYR A 1 94 ? -1.346 14.390 10.781 1.00 60.09 94 TYR A O 1
ATOM 828 N N . THR A 1 95 ? -0.336 13.956 12.727 1.00 54.78 95 THR A N 1
ATOM 829 C CA . THR A 1 95 ? 0.889 14.733 12.428 1.00 54.78 95 THR A CA 1
ATOM 830 C C . THR A 1 95 ? 1.808 14.083 11.390 1.00 54.78 95 THR A C 1
ATOM 832 O O . THR A 1 95 ? 2.406 14.793 10.573 1.00 54.78 95 THR A O 1
ATOM 835 N N . LEU A 1 96 ? 1.865 12.748 11.330 1.00 52.41 96 LEU A N 1
ATOM 836 C CA . LEU A 1 96 ? 2.621 12.012 10.303 1.00 52.41 96 LEU A CA 1
ATOM 837 C C . LEU A 1 96 ? 2.107 12.294 8.878 1.00 52.41 96 LEU A C 1
ATOM 839 O O . LEU A 1 96 ? 2.884 12.296 7.925 1.00 52.41 96 LEU A O 1
ATOM 843 N N . SER A 1 97 ? 0.828 12.655 8.732 1.00 50.25 97 SER A N 1
ATOM 844 C CA . SER A 1 97 ? 0.224 13.034 7.447 1.00 50.25 97 SER A CA 1
ATOM 845 C C . SER A 1 97 ? 0.658 14.423 6.935 1.00 50.25 97 SER A C 1
ATOM 847 O O . SER A 1 97 ? 0.552 14.691 5.736 1.00 50.25 97 SER A O 1
ATOM 849 N N . ARG A 1 98 ? 1.172 15.318 7.802 1.00 45.59 98 ARG A N 1
ATOM 850 C CA . ARG A 1 98 ? 1.639 16.674 7.422 1.00 45.59 98 ARG A CA 1
ATOM 851 C C . ARG A 1 98 ? 3.028 16.668 6.775 1.00 45.59 98 ARG A C 1
ATOM 853 O O . ARG A 1 98 ? 3.250 17.406 5.815 1.00 45.59 98 ARG A O 1
ATOM 860 N N . LYS A 1 99 ? 3.959 15.840 7.269 1.00 43.97 99 LYS A N 1
ATOM 861 C CA . LYS A 1 99 ? 5.340 15.787 6.744 1.00 43.97 99 LYS A CA 1
ATOM 862 C C . LYS A 1 99 ? 5.396 15.222 5.318 1.00 43.97 99 LYS A C 1
ATOM 864 O O . LYS A 1 99 ? 6.154 15.726 4.495 1.00 43.97 99 LYS A O 1
ATOM 869 N N . THR A 1 100 ? 4.521 14.273 4.9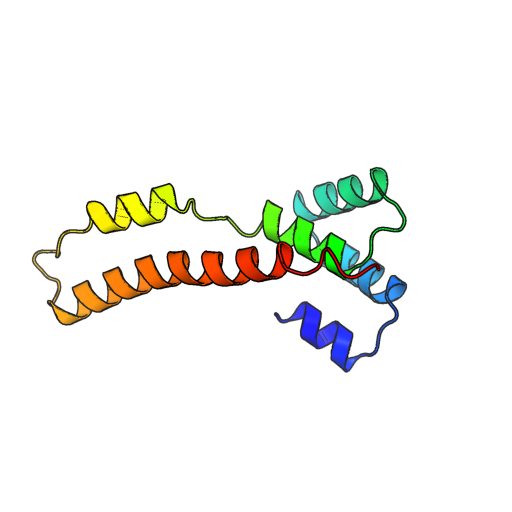85 1.00 45.59 100 THR A N 1
ATOM 870 C CA . THR A 1 100 ? 4.456 13.661 3.646 1.00 45.59 100 THR A CA 1
ATOM 871 C C . THR A 1 100 ? 3.869 14.594 2.579 1.00 45.59 100 THR A C 1
ATOM 873 O O . THR A 1 100 ? 4.217 14.470 1.409 1.00 45.59 100 THR A O 1
ATOM 876 N N . GLN A 1 101 ? 3.015 15.560 2.951 1.00 42.28 101 GLN A N 1
ATOM 877 C CA . GLN A 1 101 ? 2.494 16.554 2.000 1.00 42.28 101 GLN A CA 1
ATOM 878 C C . GLN A 1 101 ? 3.492 17.681 1.706 1.00 42.28 101 GLN A C 1
ATOM 880 O O . GLN A 1 101 ? 3.604 18.081 0.551 1.00 42.28 101 GLN A O 1
ATOM 885 N N . LYS A 1 102 ? 4.261 18.147 2.702 1.00 41.75 102 LYS A N 1
ATOM 886 C CA . LYS A 1 102 ? 5.235 19.240 2.509 1.00 41.75 102 LYS A CA 1
ATOM 887 C C . LYS A 1 102 ? 6.400 18.874 1.574 1.00 41.75 102 LYS A C 1
ATOM 889 O O . LYS A 1 102 ? 6.971 19.758 0.953 1.00 41.75 102 LYS A O 1
ATOM 894 N N . GLN A 1 103 ? 6.727 17.587 1.435 1.00 40.38 103 GLN A N 1
ATOM 895 C CA . GLN A 1 103 ? 7.779 17.107 0.525 1.00 40.38 103 GLN A CA 1
ATOM 896 C C . GLN A 1 103 ? 7.344 16.996 -0.949 1.00 40.38 103 GLN A C 1
ATOM 898 O O . GLN A 1 103 ? 8.202 16.899 -1.816 1.00 40.38 103 GLN A O 1
ATOM 903 N N . VAL A 1 104 ? 6.042 17.013 -1.265 1.00 43.91 104 VAL A N 1
ATOM 904 C CA . VAL A 1 104 ? 5.557 16.914 -2.661 1.00 43.91 104 VAL A CA 1
ATOM 905 C C . VAL A 1 104 ? 5.423 18.292 -3.319 1.00 43.91 104 VAL A C 1
ATOM 907 O O . VAL A 1 104 ? 5.484 18.393 -4.536 1.00 43.91 104 VAL A O 1
ATOM 910 N N . SER A 1 105 ? 5.283 19.356 -2.528 1.00 40.28 105 SER A N 1
ATOM 911 C CA . SER A 1 105 ? 5.122 20.735 -3.006 1.00 40.28 105 SER A CA 1
ATOM 912 C C . SER A 1 105 ? 6.432 21.539 -3.065 1.00 40.28 105 SER A C 1
ATOM 914 O O . SER A 1 105 ? 6.381 22.740 -3.285 1.00 40.28 105 SER A O 1
ATOM 916 N N . GLY A 1 106 ? 7.591 20.909 -2.826 1.00 38.28 106 GLY A N 1
ATOM 917 C CA . GLY A 1 106 ? 8.895 21.589 -2.737 1.00 38.28 106 GLY A CA 1
ATOM 918 C C . GLY A 1 106 ? 9.875 21.343 -3.891 1.00 38.28 106 GLY A C 1
ATOM 919 O O . GLY A 1 106 ? 10.986 21.852 -3.840 1.00 38.28 106 GLY A O 1
ATOM 920 N N . SER A 1 107 ? 9.514 20.564 -4.914 1.00 44.66 107 SER A N 1
ATOM 921 C CA . SER A 1 107 ? 10.387 20.281 -6.065 1.00 44.66 107 SER A CA 1
ATOM 922 C C . SER A 1 107 ? 9.767 20.831 -7.346 1.00 44.66 107 SER A C 1
ATOM 924 O O . SER A 1 107 ? 9.266 20.083 -8.183 1.00 44.66 107 SER A O 1
ATOM 926 N N . GLY A 1 108 ? 9.738 22.154 -7.456 1.00 46.09 108 GLY A N 1
ATOM 927 C CA . GLY A 1 108 ? 9.207 22.853 -8.616 1.00 46.09 108 GLY A CA 1
ATOM 928 C C . GLY A 1 108 ? 9.562 24.326 -8.556 1.00 46.09 108 GLY A C 1
ATOM 929 O O . GLY A 1 108 ? 8.736 25.100 -8.102 1.00 46.09 108 GLY A O 1
ATOM 930 N N . THR A 1 109 ? 10.802 24.641 -8.945 1.00 44.97 109 THR A N 1
ATOM 931 C CA . THR A 1 109 ? 11.262 25.807 -9.732 1.00 44.97 109 THR A CA 1
ATOM 932 C C . THR A 1 109 ? 12.732 26.068 -9.409 1.00 44.97 109 THR A C 1
ATOM 934 O O . THR A 1 109 ? 13.055 26.750 -8.442 1.00 44.97 109 THR A O 1
ATOM 937 N N . SER A 1 110 ? 13.625 25.544 -10.244 1.00 40.44 110 SER A N 1
ATOM 938 C CA . SER A 1 110 ? 14.873 26.236 -10.547 1.00 40.44 110 SER A CA 1
ATOM 939 C C . SER A 1 110 ? 15.109 26.070 -12.040 1.00 40.44 110 SER A C 1
ATOM 941 O O . SER A 1 110 ? 15.495 25.002 -12.501 1.00 40.44 110 SER A O 1
ATOM 943 N N . ASN A 1 111 ? 14.717 27.095 -12.785 1.00 40.28 111 ASN A N 1
ATOM 944 C CA . ASN A 1 111 ? 15.169 27.355 -14.140 1.00 40.28 111 ASN A CA 1
ATOM 945 C C . ASN A 1 111 ? 15.117 28.870 -14.307 1.00 40.28 111 ASN A C 1
ATOM 947 O O . ASN A 1 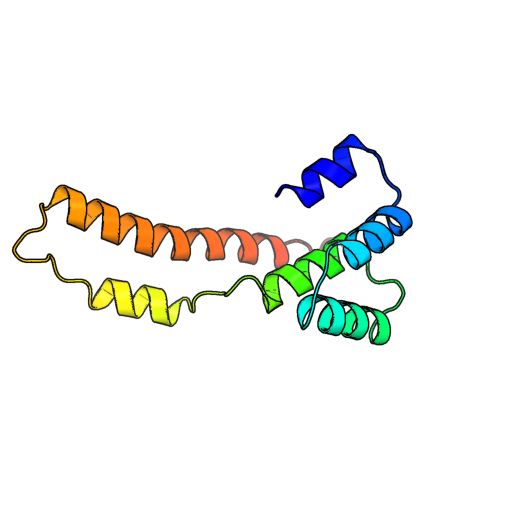111 ? 14.047 29.436 -14.542 1.00 40.28 111 ASN A O 1
ATOM 951 N N . LYS A 1 112 ? 16.266 29.500 -14.090 1.00 40.12 112 LYS A N 1
ATOM 952 C CA . LYS A 1 112 ? 16.827 30.581 -14.896 1.00 40.12 112 LYS A CA 1
ATOM 953 C C . LYS A 1 112 ? 18.295 30.721 -14.526 1.00 40.12 112 LYS A C 1
ATOM 955 O O . LYS A 1 112 ? 18.581 30.666 -13.311 1.00 40.12 112 LYS A O 1
#

Foldseek 3Di:
DVLVVVCVVVVDDQVVSLVVVLVPDDDPLNVVLVVVCVVPVPDGPVRSVVVSCVVPVDVVPLVVLVVCLVPQDADPPHDPVRSVVVSVVSCVSNVVVVVVVVVVPPPDDDDD

Secondary structure (DSSP, 8-state):
-HHHHHHHHTT--HHHHHHHHHHT--HHHHHHHHHHHHH-TT--HHHHHHHHHHHHS----HHHHHHHHHT-PPPTT--HHHHHHHHHHHHHHHHHHHHHHHTTSSS-----

Solvent-accessible surface area (backbone atoms only — not comparable to full-atom values): 6892 Å² total; per-residue (Å²): 112,70,66,67,51,50,44,61,75,68,66,54,51,72,64,56,48,49,54,57,50,55,73,76,40,57,70,73,55,36,55,50,50,53,50,51,42,71,76,39,80,79,62,51,60,72,57,50,52,49,53,53,43,63,72,68,47,73,73,69,43,64,62,59,45,48,52,51,56,78,67,61,70,78,52,96,89,52,53,72,66,59,43,51,50,53,51,48,54,52,46,51,68,51,56,63,60,53,62,66,52,60,66,71,77,68,84,83,86,89,87,131

Radius of gyration: 19.42 Å; Cα contacts (8 Å, |Δi|>4): 40; chains: 1; bounding box: 34×41×54 Å

Sequence (112 aa):
MKFKRFVKEQMFSEREAKDYLCWVLVDRAADYYTLILREDRHIPLRQMMKRMEQRFTSRHLRETALIRFQNAKQRIEESIEDWAERLTNTIKHYTLSRKTQKQVSGSGTSNK

InterPro domains:
  IPR048270 Paraneoplastic antigen Ma-like, C-terminal domain [PF14893] (6-93)

Mean predicted aligned error: 13.37 Å